Protein AF-W4CZD7-F1 (afdb_monomer_lite)

Radius of gyration: 17.75 Å; chains: 1; boundi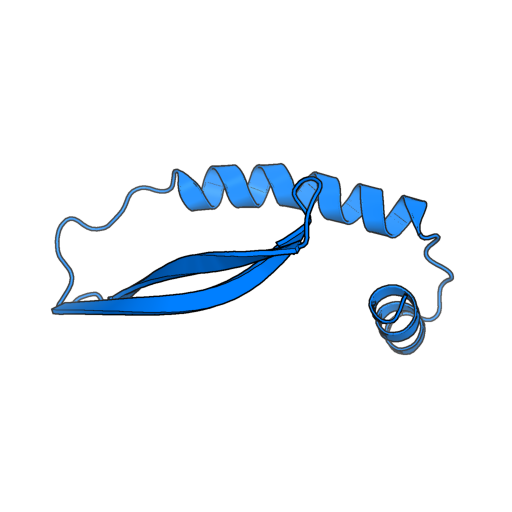ng box: 41×21×44 Å

Foldseek 3Di:
DVVQVVCCVVPVDRQDPVNVVVVVVVCVVVVVCVVVDDDDPDAPDKDKDWDFDFDPPPHTDTDTDIDIDGHHPD

Secondary structure (DSSP, 8-state):
-HHHHHHHHHH-S---HHHHHHHHHHHHHHHHHHHHSPPPS--SEEEEEEEEEEEEESEEEEEEEEEEEEE---

Sequence (74 aa):
RDVARFIESMFGSHYSPTTVSNITATVLDDIHQWQKRPLSKRYSVIYLDGLYVKLKRGTVRGEVVYFAMGIDEE

Structure (mmCIF, N/CA/C/O backbone):
data_AF-W4CZD7-F1
#
_entry.id   AF-W4CZD7-F1
#
loop_
_atom_site.group_PDB
_atom_site.id
_atom_site.type_symbol
_atom_site.label_atom_id
_atom_site.label_alt_id
_atom_site.label_comp_id
_atom_site.label_asym_id
_atom_site.label_entity_id
_atom_site.label_seq_id
_atom_site.pdbx_PDB_ins_code
_atom_site.Cartn_x
_atom_site.Cartn_y
_atom_site.Cartn_z
_atom_site.occupancy
_atom_site.B_iso_or_equiv
_atom_site.auth_seq_id
_atom_site.auth_comp_id
_atom_site.auth_asym_id
_atom_site.auth_atom_id
_atom_site.pdbx_PDB_model_num
ATOM 1 N N . ARG A 1 1 ? 15.465 2.540 -15.743 1.00 49.81 1 ARG A N 1
ATOM 2 C CA . ARG A 1 1 ? 16.928 2.753 -15.899 1.00 49.81 1 ARG A CA 1
ATOM 3 C C . ARG A 1 1 ? 17.461 3.752 -14.875 1.00 49.81 1 ARG A C 1
ATOM 5 O O . ARG A 1 1 ? 18.617 3.633 -14.500 1.00 49.81 1 ARG A O 1
ATOM 12 N N . ASP A 1 2 ? 16.624 4.660 -14.376 1.00 56.50 2 ASP A N 1
ATOM 13 C CA . ASP A 1 2 ? 17.036 5.688 -13.410 1.00 56.50 2 ASP A CA 1
ATOM 14 C C . ASP A 1 2 ? 17.252 5.145 -11.991 1.00 56.50 2 ASP A C 1
ATOM 16 O O . ASP A 1 2 ? 18.180 5.571 -11.321 1.00 56.50 2 ASP A O 1
ATOM 20 N N . VAL A 1 3 ? 16.498 4.118 -11.578 1.00 57.03 3 VAL A N 1
ATOM 21 C CA . VAL A 1 3 ? 16.701 3.424 -10.288 1.00 57.03 3 VAL A CA 1
ATOM 22 C C . VAL A 1 3 ? 18.100 2.806 -10.186 1.00 57.03 3 VAL A C 1
ATOM 24 O O . VAL A 1 3 ? 18.754 2.933 -9.159 1.00 57.03 3 VAL A O 1
ATOM 27 N N . ALA A 1 4 ? 18.590 2.194 -11.270 1.00 57.34 4 ALA A N 1
ATOM 28 C CA . ALA A 1 4 ? 19.936 1.627 -11.310 1.00 57.34 4 ALA A CA 1
ATOM 29 C C . ALA A 1 4 ? 21.009 2.718 -11.158 1.00 57.34 4 ALA A C 1
ATOM 31 O O . ALA A 1 4 ? 21.918 2.549 -10.357 1.00 57.34 4 ALA A O 1
ATOM 32 N N . ARG A 1 5 ? 20.853 3.867 -11.839 1.00 62.28 5 ARG A N 1
ATOM 33 C CA . ARG A 1 5 ? 21.766 5.018 -11.697 1.00 62.28 5 ARG A CA 1
ATOM 34 C C . ARG A 1 5 ? 21.721 5.647 -10.301 1.00 62.28 5 ARG A C 1
ATOM 36 O O . ARG A 1 5 ? 22.754 6.055 -9.784 1.00 62.28 5 ARG A O 1
ATOM 43 N N . PHE A 1 6 ? 20.540 5.739 -9.687 1.00 62.75 6 PHE A N 1
ATOM 44 C CA . PHE A 1 6 ? 20.386 6.289 -8.337 1.00 62.75 6 PHE A CA 1
ATOM 45 C C . PHE A 1 6 ? 21.071 5.397 -7.291 1.00 62.75 6 PHE A C 1
ATOM 47 O O . PHE A 1 6 ? 21.844 5.883 -6.468 1.00 62.75 6 PHE A O 1
ATOM 54 N N . ILE A 1 7 ? 20.872 4.081 -7.376 1.00 57.22 7 ILE A N 1
ATOM 55 C CA . ILE A 1 7 ? 21.538 3.110 -6.498 1.00 57.22 7 ILE A CA 1
ATOM 56 C C . ILE A 1 7 ? 23.056 3.090 -6.747 1.00 57.22 7 ILE A C 1
ATOM 58 O O . ILE A 1 7 ? 23.826 3.021 -5.793 1.00 57.22 7 ILE A O 1
ATOM 62 N N . GLU A 1 8 ? 23.497 3.232 -7.998 1.00 58.44 8 GLU A N 1
ATOM 63 C CA . GLU A 1 8 ? 24.914 3.355 -8.372 1.00 58.44 8 GLU A CA 1
ATOM 64 C C . GLU A 1 8 ? 25.573 4.593 -7.740 1.00 58.44 8 GLU A C 1
ATOM 66 O O . GLU A 1 8 ? 26.660 4.479 -7.175 1.00 58.44 8 GLU A O 1
ATOM 71 N N . SER A 1 9 ? 24.888 5.746 -7.730 1.00 60.22 9 SER A N 1
ATOM 72 C CA . SER A 1 9 ? 25.390 6.967 -7.075 1.00 60.22 9 SER A CA 1
ATOM 73 C C . SER A 1 9 ? 25.461 6.886 -5.546 1.00 60.22 9 SER A C 1
ATOM 75 O O . SER A 1 9 ? 26.292 7.560 -4.946 1.00 60.22 9 SER A O 1
ATOM 77 N N . MET A 1 10 ? 24.614 6.064 -4.916 1.00 59.03 10 MET A N 1
ATOM 78 C CA . MET A 1 10 ? 24.552 5.913 -3.456 1.00 59.03 10 MET A CA 1
ATOM 79 C C . MET A 1 10 ? 25.482 4.812 -2.929 1.00 59.03 10 MET A C 1
ATOM 81 O O . MET A 1 10 ? 25.994 4.935 -1.820 1.00 59.03 10 MET A O 1
ATOM 85 N N . PHE A 1 11 ? 25.704 3.737 -3.697 1.00 52.66 11 PHE A N 1
ATOM 86 C CA . PHE A 1 11 ? 26.341 2.513 -3.186 1.00 52.66 11 PHE A CA 1
ATOM 87 C C . PHE A 1 11 ? 27.562 2.024 -3.984 1.00 52.66 11 PHE A C 1
ATOM 89 O O . PHE A 1 11 ? 28.118 0.979 -3.647 1.00 52.66 11 PHE A O 1
ATOM 96 N N . GLY A 1 12 ? 28.010 2.754 -5.016 1.00 48.25 12 GLY A N 1
ATOM 97 C CA . GLY A 1 12 ? 29.333 2.597 -5.651 1.00 48.25 12 GLY A CA 1
ATOM 98 C C . GLY A 1 12 ? 29.636 1.245 -6.316 1.00 48.25 12 GLY A C 1
ATOM 99 O O . GLY A 1 12 ? 30.727 1.059 -6.847 1.00 48.25 12 GLY A O 1
ATOM 100 N N . SER A 1 13 ? 28.697 0.298 -6.300 1.00 53.25 13 SER A N 1
ATOM 101 C CA . SER A 1 13 ? 28.854 -1.051 -6.844 1.00 53.25 13 SER A CA 1
ATOM 102 C C . SER A 1 13 ? 27.808 -1.312 -7.921 1.00 53.25 13 SER A C 1
ATOM 104 O O . SER A 1 13 ? 26.627 -1.002 -7.759 1.00 53.25 13 SER A O 1
ATOM 106 N N . HIS A 1 14 ? 28.264 -1.885 -9.033 1.00 54.25 14 HIS A N 1
ATOM 107 C CA . HIS A 1 14 ? 27.484 -2.126 -10.242 1.00 54.25 14 HIS A CA 1
ATOM 108 C C . HIS A 1 14 ? 26.443 -3.236 -10.010 1.00 54.25 14 HIS A C 1
ATOM 110 O O . HIS A 1 14 ? 26.674 -4.408 -10.308 1.00 54.25 14 HIS A O 1
ATOM 116 N N . TYR A 1 15 ? 25.286 -2.889 -9.446 1.00 53.84 15 TYR A N 1
ATOM 117 C CA . TYR A 1 15 ? 24.165 -3.820 -9.350 1.00 53.84 15 TYR A CA 1
ATOM 118 C C . TYR A 1 15 ? 23.503 -3.953 -10.723 1.00 53.84 15 TYR A C 1
ATOM 120 O O . TYR A 1 15 ? 22.893 -3.016 -11.240 1.00 53.84 15 TYR A O 1
ATOM 128 N N . SER A 1 16 ? 23.645 -5.133 -11.332 1.00 58.56 16 SER A N 1
ATOM 129 C CA . SER A 1 16 ? 23.046 -5.431 -12.633 1.00 58.56 16 SER A CA 1
ATOM 130 C C . SER A 1 16 ? 21.514 -5.275 -12.585 1.00 58.56 16 SER A C 1
ATOM 132 O O . SER A 1 16 ? 20.912 -5.478 -11.524 1.00 58.56 16 SER A O 1
ATOM 134 N N . PRO A 1 17 ? 20.840 -4.984 -13.715 1.00 59.06 17 PRO A N 1
ATOM 135 C CA . PRO A 1 17 ? 19.376 -4.963 -13.777 1.00 59.06 17 PRO A CA 1
ATOM 136 C C . PRO A 1 17 ? 18.735 -6.235 -13.203 1.00 59.06 17 PRO A C 1
ATOM 138 O O . PRO A 1 17 ? 17.711 -6.157 -12.534 1.00 59.06 17 PRO A O 1
ATOM 141 N N . THR A 1 18 ? 19.388 -7.385 -13.391 1.00 58.66 18 THR A N 1
ATOM 142 C CA . THR A 1 18 ? 18.993 -8.683 -12.832 1.00 58.66 18 THR A CA 1
ATOM 143 C C . THR A 1 18 ? 19.038 -8.692 -11.305 1.00 58.66 18 THR A C 1
ATOM 145 O O . THR A 1 18 ? 18.132 -9.218 -10.666 1.00 58.66 18 THR A O 1
ATOM 148 N N . THR A 1 19 ? 20.049 -8.071 -10.694 1.00 60.38 19 THR A N 1
ATOM 149 C CA . THR A 1 19 ? 20.152 -7.977 -9.232 1.00 60.38 19 THR A CA 1
ATOM 150 C C . THR A 1 19 ? 19.068 -7.072 -8.654 1.00 60.38 19 THR A C 1
ATOM 152 O O . THR A 1 19 ? 18.461 -7.417 -7.645 1.00 60.38 19 THR A O 1
ATOM 155 N N . VAL A 1 20 ? 18.749 -5.963 -9.329 1.00 64.88 20 VAL A N 1
ATOM 156 C CA . VAL A 1 20 ? 17.629 -5.089 -8.940 1.00 64.88 20 VAL A CA 1
ATOM 157 C C . VAL A 1 20 ? 16.291 -5.820 -9.080 1.00 64.88 20 VAL A C 1
ATOM 159 O O . VAL A 1 20 ? 15.454 -5.735 -8.183 1.00 64.88 20 VAL A O 1
ATOM 162 N N . SER A 1 21 ? 16.087 -6.589 -10.154 1.00 64.19 21 SER A N 1
ATOM 163 C CA . SER A 1 21 ? 14.894 -7.430 -10.314 1.00 64.19 21 SER A CA 1
ATOM 164 C C . SER A 1 21 ? 14.774 -8.494 -9.221 1.00 64.19 21 SER A C 1
ATOM 166 O O . SER A 1 21 ? 13.680 -8.684 -8.698 1.00 64.19 21 SER A O 1
ATOM 168 N N . ASN A 1 22 ? 15.879 -9.129 -8.819 1.00 63.91 22 ASN A N 1
ATOM 169 C CA . ASN A 1 22 ? 15.880 -10.113 -7.733 1.00 63.91 22 ASN A CA 1
ATOM 170 C C . ASN A 1 22 ? 15.535 -9.477 -6.378 1.00 63.91 22 ASN A C 1
ATOM 172 O O . ASN A 1 22 ? 14.718 -10.026 -5.648 1.00 63.91 22 ASN A O 1
ATOM 176 N N . ILE A 1 23 ? 16.079 -8.295 -6.072 1.00 66.19 23 ILE A N 1
ATOM 177 C CA . ILE A 1 23 ? 15.709 -7.530 -4.866 1.00 66.19 23 ILE A CA 1
ATOM 178 C C . ILE A 1 23 ? 14.233 -7.109 -4.926 1.00 66.19 23 ILE A C 1
ATOM 180 O O . ILE A 1 23 ? 13.513 -7.174 -3.938 1.00 66.19 23 ILE A O 1
ATOM 184 N N . THR A 1 24 ? 13.738 -6.713 -6.100 1.00 68.06 24 THR A N 1
ATOM 185 C CA . THR A 1 24 ? 12.315 -6.371 -6.257 1.00 68.06 24 THR A CA 1
ATOM 186 C C . THR A 1 24 ? 11.426 -7.594 -6.007 1.00 68.06 24 THR A C 1
ATOM 188 O O . THR A 1 24 ? 10.345 -7.458 -5.445 1.00 68.06 24 THR A O 1
ATOM 191 N N . ALA A 1 25 ? 11.888 -8.793 -6.379 1.00 70.25 25 ALA A N 1
ATOM 192 C CA . ALA A 1 25 ? 11.164 -10.037 -6.147 1.00 70.25 25 ALA A CA 1
ATOM 193 C C . ALA A 1 25 ? 11.091 -10.415 -4.659 1.00 70.25 25 ALA A C 1
ATOM 195 O O . ALA A 1 25 ? 10.062 -10.933 -4.235 1.00 70.25 25 ALA A O 1
ATOM 196 N N . THR A 1 26 ? 12.121 -10.123 -3.855 1.00 72.94 26 THR A N 1
ATOM 197 C CA . THR A 1 26 ? 12.072 -10.390 -2.404 1.00 72.94 26 THR A CA 1
ATOM 198 C C . THR A 1 26 ? 11.050 -9.505 -1.692 1.00 72.94 26 THR A C 1
ATOM 200 O O . THR A 1 26 ? 10.376 -9.968 -0.782 1.00 72.94 26 THR A O 1
ATOM 203 N N . VAL A 1 27 ? 10.853 -8.270 -2.164 1.00 79.94 27 VAL A N 1
ATOM 204 C CA . VAL A 1 27 ? 9.867 -7.333 -1.595 1.00 79.94 27 VAL A CA 1
ATOM 205 C C . VAL A 1 27 ? 8.421 -7.743 -1.919 1.00 79.94 27 VAL A C 1
ATOM 207 O O . VAL A 1 27 ? 7.491 -7.303 -1.250 1.00 79.94 27 VAL A O 1
ATOM 210 N N . LEU A 1 28 ? 8.189 -8.604 -2.920 1.00 83.75 28 LEU A N 1
ATOM 211 C CA . LEU A 1 28 ? 6.832 -9.056 -3.255 1.00 83.75 28 LEU A CA 1
ATOM 212 C C . LEU A 1 28 ? 6.181 -9.838 -2.111 1.00 83.75 28 LEU A C 1
ATOM 214 O O . LEU A 1 28 ? 4.984 -9.671 -1.879 1.00 83.75 28 LEU A O 1
ATOM 218 N N . ASP A 1 29 ? 6.948 -10.669 -1.402 1.00 85.94 29 ASP A N 1
ATOM 219 C CA . ASP A 1 29 ? 6.416 -11.401 -0.250 1.00 85.94 29 ASP A CA 1
ATOM 220 C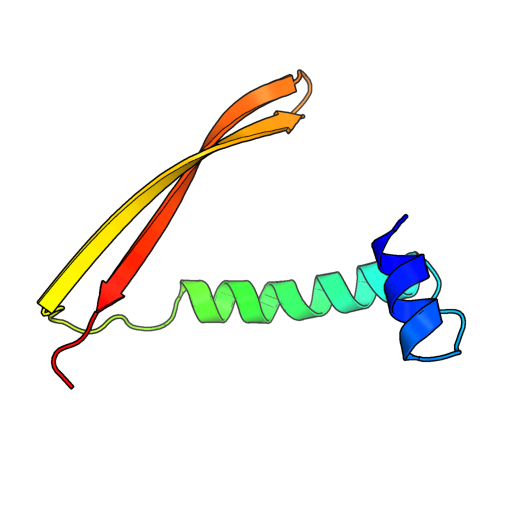 C . ASP A 1 29 ? 6.073 -10.440 0.894 1.00 85.94 29 ASP A C 1
ATOM 222 O O . ASP A 1 29 ? 4.955 -10.476 1.408 1.00 85.94 29 ASP A O 1
ATOM 226 N N . ASP A 1 30 ? 6.960 -9.485 1.190 1.00 86.12 30 ASP A N 1
ATOM 227 C CA . ASP A 1 30 ? 6.721 -8.436 2.188 1.00 86.12 30 ASP A CA 1
ATOM 228 C C . ASP A 1 30 ? 5.466 -7.614 1.865 1.00 86.12 30 ASP A C 1
ATOM 230 O O . ASP A 1 30 ? 4.654 -7.334 2.749 1.00 86.12 30 ASP A O 1
ATOM 234 N N . ILE A 1 31 ? 5.258 -7.268 0.588 1.00 88.06 31 ILE A N 1
ATOM 235 C CA . ILE A 1 31 ? 4.046 -6.579 0.125 1.00 88.06 31 ILE A CA 1
ATOM 236 C C . ILE A 1 31 ? 2.810 -7.444 0.384 1.00 88.06 31 ILE A C 1
ATOM 238 O O . ILE A 1 31 ? 1.807 -6.932 0.886 1.00 88.06 31 ILE A O 1
ATOM 242 N N . HIS A 1 32 ? 2.854 -8.741 0.070 1.00 89.19 32 HIS A N 1
ATOM 243 C CA . HIS A 1 32 ? 1.726 -9.638 0.324 1.00 89.19 32 HIS A CA 1
ATOM 244 C C . HIS A 1 32 ? 1.418 -9.773 1.818 1.00 89.19 32 HIS A C 1
ATOM 246 O O . HIS A 1 32 ? 0.242 -9.771 2.194 1.00 89.19 32 HIS A O 1
ATOM 252 N N . GLN A 1 33 ? 2.439 -9.871 2.672 1.00 91.50 33 GLN A N 1
ATOM 253 C CA . GLN A 1 33 ? 2.251 -9.908 4.124 1.00 91.50 33 GLN A CA 1
ATOM 254 C C . GLN A 1 33 ? 1.668 -8.592 4.637 1.00 91.50 33 GLN A C 1
ATOM 256 O O . GLN A 1 33 ? 0.699 -8.593 5.398 1.00 91.50 33 GLN A O 1
ATOM 261 N N . TRP A 1 34 ? 2.191 -7.462 4.161 1.00 90.69 34 TRP A N 1
ATOM 262 C CA . TRP A 1 34 ? 1.689 -6.140 4.517 1.00 90.69 34 TRP A CA 1
ATOM 263 C C . TRP A 1 34 ? 0.228 -5.942 4.095 1.00 90.69 34 TRP A C 1
ATOM 265 O O . TRP A 1 34 ? -0.559 -5.399 4.866 1.00 90.69 34 TRP A O 1
ATOM 275 N N . GLN A 1 35 ? -0.175 -6.428 2.917 1.00 89.62 35 GLN A N 1
ATOM 276 C CA . GLN A 1 35 ? -1.569 -6.361 2.456 1.00 89.62 35 GLN A CA 1
ATOM 27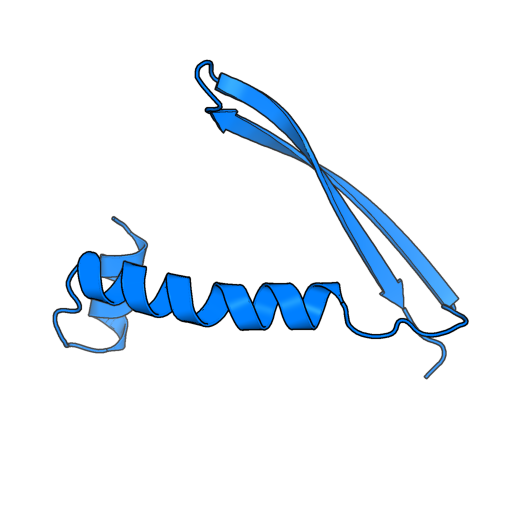7 C C . GLN A 1 35 ? -2.520 -7.241 3.279 1.00 89.62 35 GLN A C 1
ATOM 279 O O . GLN A 1 35 ? -3.697 -6.911 3.408 1.00 89.62 35 GLN A O 1
ATOM 284 N N . LYS A 1 36 ? -2.028 -8.356 3.833 1.00 92.88 36 LYS A N 1
ATOM 285 C CA . LYS A 1 36 ? -2.812 -9.287 4.664 1.00 92.88 36 LYS A CA 1
ATOM 286 C C . LYS A 1 36 ? -2.794 -8.949 6.152 1.00 92.88 36 LYS A C 1
ATOM 288 O O . LYS A 1 36 ? -3.439 -9.652 6.933 1.00 92.88 36 LYS A O 1
ATOM 293 N N . ARG A 1 37 ? -2.047 -7.922 6.563 1.00 93.56 37 ARG A N 1
ATOM 294 C CA . ARG A 1 37 ? -1.924 -7.557 7.974 1.00 93.56 37 ARG A CA 1
ATOM 295 C C . ARG A 1 37 ? -3.307 -7.277 8.581 1.00 93.56 37 ARG A C 1
ATOM 297 O O . ARG A 1 37 ? -4.158 -6.691 7.907 1.00 93.56 37 ARG A O 1
ATOM 304 N N . PRO A 1 38 ? -3.547 -7.665 9.843 1.00 93.06 38 PRO A N 1
ATOM 305 C CA . PRO A 1 38 ? -4.791 -7.327 10.514 1.00 93.06 38 PRO A CA 1
ATOM 306 C C . PRO A 1 38 ? -4.930 -5.805 10.615 1.00 93.06 38 PRO A C 1
ATOM 308 O O . PRO A 1 38 ? -3.970 -5.100 10.927 1.00 93.06 38 PRO A O 1
ATOM 311 N N . LEU A 1 39 ? -6.134 -5.308 10.341 1.00 91.19 39 LEU A N 1
ATOM 312 C CA . LEU A 1 39 ? -6.484 -3.903 10.515 1.00 91.19 39 LEU A CA 1
ATOM 313 C C . LEU A 1 39 ? -7.118 -3.686 11.891 1.00 91.19 39 LEU A C 1
ATOM 315 O O . LEU A 1 39 ? -7.727 -4.595 12.464 1.00 91.19 39 LEU A O 1
ATOM 319 N N . SER A 1 40 ? -6.997 -2.466 12.407 1.00 90.44 40 SER A N 1
ATOM 320 C CA . SER A 1 40 ? -7.657 -2.061 13.645 1.00 90.44 40 SER A CA 1
ATOM 321 C C . SER A 1 40 ? -9.175 -2.078 13.464 1.00 90.44 40 SER A C 1
ATOM 323 O O . SER A 1 40 ? -9.699 -1.808 12.384 1.00 90.44 40 SER A O 1
ATOM 325 N N . LYS A 1 41 ? -9.911 -2.384 14.538 1.00 89.62 41 LYS A N 1
ATOM 326 C CA . LYS A 1 41 ? -11.384 -2.421 14.498 1.00 89.62 41 LYS A CA 1
ATOM 327 C C . LYS A 1 41 ? -12.016 -1.038 14.315 1.00 89.62 41 LYS A C 1
ATOM 329 O O . LYS A 1 41 ? -13.163 -0.957 13.886 1.00 89.62 41 LYS A O 1
ATOM 334 N N . ARG A 1 42 ? -11.296 0.027 14.678 1.00 92.44 42 ARG A N 1
ATOM 335 C CA . ARG A 1 42 ? -11.763 1.413 14.649 1.00 92.44 42 ARG A CA 1
ATOM 336 C C . ARG A 1 42 ? -10.628 2.336 14.208 1.00 92.44 42 ARG A C 1
ATOM 338 O O . ARG A 1 42 ? -9.473 2.083 14.536 1.00 92.44 42 ARG A O 1
ATOM 345 N N . TYR A 1 43 ? -10.994 3.372 13.461 1.00 93.50 43 TYR A N 1
ATOM 346 C CA . TYR A 1 43 ? -10.129 4.453 13.002 1.00 93.50 43 TYR A CA 1
ATOM 347 C C . TYR A 1 43 ? -10.867 5.774 13.237 1.00 93.50 43 TYR A C 1
ATOM 349 O O . TYR A 1 43 ? -12.065 5.854 12.947 1.00 93.50 43 TYR A O 1
ATOM 357 N N . SER A 1 44 ? -10.169 6.791 13.742 1.00 94.44 44 SER A N 1
ATOM 358 C CA . SER A 1 44 ? -10.714 8.138 13.958 1.00 94.44 44 SER A CA 1
ATOM 359 C C . SER A 1 44 ? -11.135 8.785 12.642 1.00 94.44 44 SER A C 1
ATOM 361 O O . SER A 1 44 ? -12.190 9.410 12.544 1.00 94.44 44 SER A O 1
ATOM 363 N N . VAL A 1 45 ? -10.289 8.631 11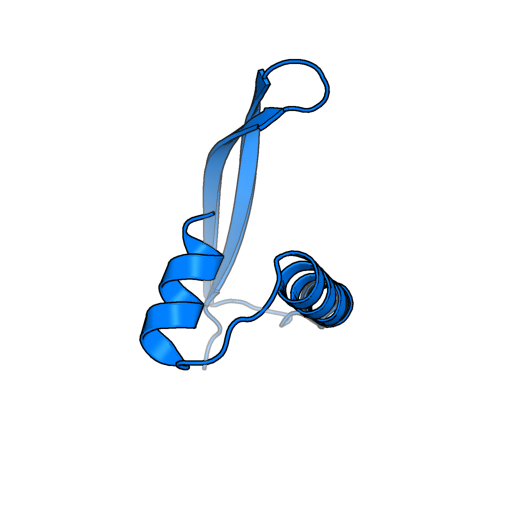.620 1.00 94.44 45 VAL A N 1
ATOM 364 C CA . VAL A 1 45 ? -10.472 9.213 10.288 1.00 94.44 45 VAL A CA 1
ATOM 365 C C . VAL A 1 45 ? -9.986 8.217 9.243 1.00 94.44 45 VAL A C 1
ATOM 367 O O . VAL A 1 45 ? -8.967 7.558 9.436 1.00 94.44 45 VAL A O 1
ATOM 370 N N . ILE A 1 46 ? -10.699 8.123 8.120 1.00 94.25 46 ILE A N 1
ATOM 371 C CA . ILE A 1 46 ? -10.281 7.338 6.956 1.00 94.25 46 ILE A CA 1
ATOM 372 C C . ILE A 1 46 ? -10.230 8.263 5.743 1.00 94.25 46 ILE A C 1
ATOM 374 O O . ILE A 1 46 ? -11.241 8.850 5.358 1.00 94.25 46 ILE A O 1
ATOM 378 N N . TYR A 1 47 ? -9.057 8.356 5.128 1.00 95.19 47 TYR A N 1
ATOM 379 C CA . TYR A 1 47 ? -8.850 9.006 3.842 1.00 95.19 47 TYR A CA 1
ATOM 380 C C . TYR A 1 47 ? -8.861 7.968 2.727 1.00 95.19 47 TYR A C 1
ATOM 382 O O . TYR A 1 47 ? -8.240 6.908 2.835 1.00 95.19 47 TYR A O 1
ATOM 390 N N . LEU A 1 48 ? -9.552 8.304 1.642 1.00 95.75 48 LEU A N 1
ATOM 391 C CA . LEU A 1 48 ? -9.559 7.548 0.399 1.00 95.75 48 LEU A CA 1
ATOM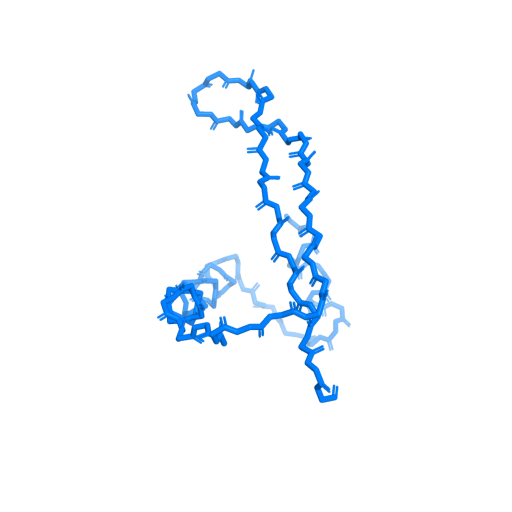 392 C C . LEU A 1 48 ? -9.140 8.481 -0.729 1.00 95.75 48 LEU A C 1
ATOM 394 O O . LEU A 1 48 ? -9.793 9.498 -0.956 1.00 95.75 48 LEU A O 1
ATOM 398 N N . ASP A 1 49 ? -8.070 8.121 -1.427 1.00 94.81 49 ASP A N 1
ATOM 399 C CA . ASP A 1 49 ? -7.600 8.838 -2.609 1.00 94.81 49 ASP A CA 1
ATOM 400 C C . ASP A 1 49 ? -7.585 7.918 -3.833 1.00 94.81 49 ASP A C 1
ATOM 402 O O . ASP A 1 49 ? -7.388 6.704 -3.723 1.00 94.81 49 ASP A O 1
ATOM 406 N N . GLY A 1 50 ? -7.833 8.498 -5.003 1.00 95.50 50 GLY A N 1
ATOM 407 C CA . GLY A 1 50 ? -7.905 7.798 -6.279 1.00 95.50 50 GLY A CA 1
ATOM 408 C C . GLY A 1 50 ? -6.935 8.409 -7.277 1.00 95.50 50 GLY A C 1
ATOM 409 O O . GLY A 1 50 ? -7.259 9.391 -7.946 1.00 95.50 50 GLY A O 1
ATOM 410 N N . LEU A 1 51 ? -5.768 7.791 -7.438 1.00 94.12 51 LEU A N 1
ATOM 411 C CA . LEU A 1 51 ? -4.766 8.248 -8.393 1.00 94.12 51 LEU A CA 1
ATOM 412 C C . LEU A 1 51 ? -4.984 7.582 -9.751 1.00 94.12 51 LEU A C 1
ATOM 414 O O . LEU A 1 51 ? -4.857 6.365 -9.886 1.00 94.12 51 LEU A O 1
ATOM 418 N N . TYR A 1 52 ? -5.245 8.376 -10.787 1.00 93.81 52 TYR A N 1
ATOM 419 C CA . TYR A 1 52 ? -5.279 7.865 -12.155 1.00 93.81 52 TYR A CA 1
ATOM 420 C C . TYR A 1 52 ? -3.867 7.669 -12.699 1.00 93.81 52 TYR A C 1
ATOM 422 O O . TYR A 1 52 ? -3.117 8.624 -12.907 1.00 93.81 52 TYR A O 1
ATOM 430 N N . VAL A 1 53 ? -3.527 6.419 -12.998 1.00 93.88 53 VAL A N 1
ATOM 431 C CA . VAL A 1 53 ? -2.243 6.028 -13.574 1.00 93.88 53 VAL A CA 1
ATOM 432 C C . VAL A 1 53 ? -2.482 5.396 -14.939 1.00 93.88 53 VAL A C 1
ATOM 434 O O . VAL A 1 53 ? -3.366 4.562 -15.126 1.00 93.88 53 VAL A O 1
ATOM 437 N N . LYS A 1 54 ? -1.684 5.788 -15.935 1.00 89.69 54 LYS A N 1
ATOM 438 C CA . LYS A 1 54 ? -1.710 5.136 -17.248 1.00 89.69 54 LYS A CA 1
ATOM 439 C C . LYS A 1 54 ? -0.969 3.805 -17.160 1.00 89.69 54 LYS A C 1
ATOM 441 O O . LYS A 1 54 ? 0.254 3.790 -17.044 1.00 89.69 54 LYS A O 1
ATOM 446 N N . LEU A 1 55 ? -1.702 2.701 -17.251 1.00 89.12 55 LEU A N 1
ATOM 447 C CA . LEU A 1 55 ? -1.152 1.349 -17.234 1.00 89.12 55 LEU A CA 1
ATOM 448 C C . LEU A 1 55 ? -1.201 0.740 -18.639 1.00 89.12 55 LEU A C 1
ATOM 450 O O . LEU A 1 55 ? -2.099 1.019 -19.436 1.00 89.12 55 LEU A O 1
ATOM 454 N N . LYS A 1 56 ? -0.205 -0.090 -18.964 1.00 89.25 56 LYS A N 1
ATOM 455 C CA . LYS A 1 56 ? -0.132 -0.818 -20.236 1.00 89.25 56 LYS A CA 1
ATOM 456 C C . LYS A 1 56 ? -0.427 -2.297 -19.997 1.00 89.25 56 LYS A C 1
ATOM 458 O O . LYS A 1 56 ? 0.477 -3.069 -19.694 1.00 89.25 56 LYS A O 1
ATOM 463 N N . ARG A 1 57 ? -1.683 -2.697 -20.198 1.00 84.69 57 ARG A N 1
ATOM 464 C CA . ARG A 1 57 ? -2.133 -4.102 -20.208 1.00 84.69 57 ARG A CA 1
ATOM 465 C C . ARG A 1 57 ? -2.485 -4.516 -21.642 1.00 84.69 57 ARG A C 1
ATOM 467 O O . ARG A 1 57 ? -3.637 -4.764 -21.972 1.00 84.69 57 ARG A O 1
ATOM 474 N N . GLY A 1 58 ? -1.501 -4.445 -22.540 1.00 88.94 58 GLY A N 1
ATOM 475 C CA . GLY A 1 58 ? -1.696 -4.510 -23.996 1.00 88.94 58 GLY A CA 1
ATOM 476 C C . GLY A 1 58 ? -1.782 -3.111 -24.610 1.00 88.94 58 GLY A C 1
ATOM 477 O O . GLY A 1 58 ? -0.792 -2.616 -25.151 1.00 88.94 58 GLY A O 1
ATOM 478 N N . THR A 1 59 ? -2.923 -2.434 -24.451 1.00 82.88 59 THR A N 1
ATOM 479 C CA . THR A 1 59 ? -3.085 -1.007 -24.801 1.00 82.88 59 THR A CA 1
ATOM 480 C C . THR A 1 59 ? -2.921 -0.113 -23.574 1.00 82.88 59 THR A C 1
ATOM 482 O O . THR A 1 59 ? -3.277 -0.523 -22.472 1.00 82.88 59 THR A O 1
ATOM 485 N N . VAL A 1 60 ? -2.410 1.109 -23.754 1.00 89.56 60 VAL A N 1
ATOM 486 C CA . VAL A 1 60 ? -2.298 2.088 -22.660 1.00 89.56 60 VAL A CA 1
ATOM 487 C C . VAL A 1 60 ? -3.683 2.643 -22.332 1.00 89.56 60 VAL A C 1
ATOM 489 O O . VAL A 1 60 ? -4.328 3.224 -23.204 1.00 89.56 60 VAL A O 1
ATOM 492 N N . ARG A 1 61 ? -4.133 2.484 -21.085 1.00 89.25 61 ARG A N 1
ATOM 493 C CA . ARG A 1 61 ? -5.388 3.061 -20.577 1.00 89.25 61 ARG A CA 1
ATOM 494 C C . ARG A 1 61 ? -5.166 3.666 -19.194 1.00 89.25 61 ARG A C 1
ATOM 496 O O . ARG A 1 61 ? -4.257 3.259 -18.478 1.00 89.25 61 ARG A O 1
ATOM 503 N N . GLY A 1 62 ? -5.961 4.676 -18.852 1.00 90.94 62 GLY A N 1
ATOM 504 C CA . GLY A 1 62 ? -5.997 5.209 -17.493 1.00 90.94 62 GLY A CA 1
ATOM 505 C C . GLY A 1 62 ? -6.758 4.245 -16.591 1.00 90.94 62 GLY A C 1
ATOM 506 O O . GLY A 1 62 ? -7.920 3.956 -16.862 1.00 90.94 62 GLY A O 1
ATOM 507 N N . GLU A 1 63 ? -6.103 3.755 -15.549 1.00 91.88 63 GLU A N 1
ATOM 508 C CA . GLU A 1 63 ? -6.707 2.972 -14.472 1.00 91.88 63 GLU A CA 1
ATOM 509 C C . GLU A 1 63 ? -6.562 3.766 -13.170 1.00 91.88 63 GLU A C 1
ATOM 511 O O . GLU A 1 63 ? -5.589 4.499 -12.989 1.00 91.88 63 GLU A O 1
ATOM 516 N N . VAL A 1 64 ? -7.535 3.646 -12.270 1.00 93.25 64 VAL A N 1
ATOM 517 C CA . VAL A 1 64 ? -7.473 4.282 -10.952 1.00 93.25 64 VAL A CA 1
ATOM 518 C C . VAL A 1 64 ? -6.841 3.328 -9.943 1.00 93.25 64 VAL A C 1
ATOM 520 O O . VAL A 1 64 ? -7.196 2.151 -9.873 1.00 93.25 64 VAL A O 1
ATOM 523 N N . VAL A 1 65 ? -5.897 3.845 -9.166 1.00 92.81 65 VAL A N 1
ATOM 524 C CA . VAL A 1 65 ? -5.299 3.170 -8.017 1.00 92.81 65 VAL A CA 1
ATOM 525 C C . VAL A 1 65 ? -5.858 3.821 -6.762 1.00 92.81 65 VAL A C 1
ATOM 527 O O . VAL A 1 65 ? -5.707 5.027 -6.571 1.00 92.81 65 VAL A O 1
ATOM 530 N N . TYR A 1 66 ? -6.514 3.023 -5.923 1.00 93.50 66 TYR A N 1
ATOM 531 C CA . TYR A 1 66 ? -7.087 3.498 -4.670 1.00 93.50 66 TYR A CA 1
ATOM 532 C C . TYR A 1 66 ? -6.080 3.377 -3.531 1.00 93.50 66 TYR A C 1
ATOM 534 O O . TYR A 1 66 ? -5.512 2.306 -3.306 1.00 93.50 66 TYR A O 1
ATOM 542 N N . PHE A 1 67 ? -5.913 4.461 -2.785 1.00 92.50 67 PHE A N 1
ATOM 543 C CA . PHE A 1 67 ? -5.147 4.500 -1.549 1.00 92.50 67 PHE A CA 1
ATOM 544 C C . PHE A 1 67 ? -6.106 4.715 -0.384 1.00 92.50 67 PHE A C 1
ATOM 546 O O . PHE A 1 67 ? -6.877 5.671 -0.385 1.00 92.50 67 PHE A O 1
ATOM 553 N N . ALA A 1 68 ? -6.052 3.825 0.605 1.00 92.88 68 ALA A N 1
ATOM 554 C CA . ALA A 1 68 ? -6.810 3.945 1.842 1.00 92.88 68 ALA A CA 1
ATOM 555 C C . ALA A 1 68 ? -5.850 4.149 3.013 1.00 92.88 68 ALA A C 1
ATOM 557 O O . ALA A 1 68 ? -4.947 3.337 3.225 1.00 92.88 68 ALA A O 1
ATOM 558 N N . MET A 1 69 ? -6.051 5.225 3.771 1.00 92.56 69 MET A N 1
ATOM 559 C CA . MET A 1 69 ? -5.254 5.556 4.949 1.00 92.56 69 MET A CA 1
ATOM 560 C C . MET A 1 69 ? -6.185 5.800 6.132 1.00 92.56 69 MET A C 1
ATOM 562 O O . MET A 1 69 ? -7.011 6.707 6.095 1.00 92.56 69 MET A O 1
ATOM 566 N N . GLY A 1 70 ? -6.052 4.985 7.174 1.00 92.75 70 GLY A N 1
ATOM 567 C CA . GLY A 1 70 ? -6.740 5.190 8.444 1.00 92.75 70 GLY A CA 1
ATOM 568 C C . GLY A 1 70 ? -5.808 5.848 9.456 1.00 92.75 70 GLY A C 1
ATOM 569 O O . GLY A 1 70 ? -4.673 5.398 9.598 1.00 92.75 70 GLY A O 1
ATOM 570 N N . ILE A 1 71 ? -6.292 6.879 10.145 1.00 92.81 71 ILE A N 1
ATOM 571 C CA . ILE A 1 71 ? -5.676 7.422 11.362 1.00 92.81 71 ILE A CA 1
ATOM 572 C C . ILE A 1 71 ? -6.349 6.728 12.546 1.00 92.81 71 ILE A C 1
ATOM 574 O O . ILE A 1 71 ? -7.582 6.693 12.624 1.00 92.81 71 ILE A O 1
ATOM 578 N N . ASP A 1 72 ? -5.554 6.117 13.413 1.00 89.50 72 ASP A N 1
ATOM 579 C CA . ASP A 1 72 ? -5.997 5.469 14.644 1.00 89.50 72 ASP A CA 1
ATOM 580 C C . ASP A 1 72 ? -6.381 6.498 15.727 1.00 89.50 72 ASP A C 1
ATOM 582 O O . ASP A 1 72 ? -6.572 7.686 15.462 1.00 89.50 72 ASP A O 1
ATOM 586 N N . GLU A 1 73 ? -6.689 6.006 16.922 1.00 78.75 73 GLU A N 1
ATOM 587 C CA . GLU A 1 73 ? -7.111 6.814 18.076 1.00 78.75 73 GLU 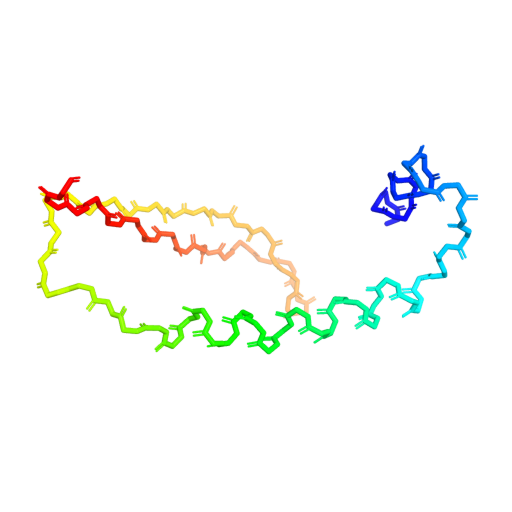A CA 1
ATOM 588 C C . GLU A 1 73 ? -5.974 7.052 19.079 1.00 78.75 73 GLU A C 1
ATOM 590 O O . GLU A 1 73 ? -6.192 7.765 20.058 1.00 78.75 73 GLU A O 1
ATOM 595 N N . GLU A 1 74 ? -4.801 6.452 18.844 1.00 67.56 74 GLU A N 1
ATOM 596 C CA . GLU A 1 74 ? -3.588 6.635 19.654 1.00 67.56 74 GLU A CA 1
ATOM 597 C C . GLU A 1 74 ? -2.734 7.816 19.175 1.00 67.56 74 GLU A C 1
ATOM 599 O O . GLU A 1 74 ? -2.654 8.054 17.949 1.00 67.56 74 GLU A O 1
#

pLDDT: mean 79.5, std 15.58, range [48.25, 95.75]